Protein AF-A0A937AUU0-F1 (afdb_monomer_lite)

Structure (mmCIF, N/CA/C/O backbone):
data_AF-A0A937AUU0-F1
#
_entry.id   AF-A0A937AUU0-F1
#
loop_
_atom_site.group_PDB
_atom_site.id
_atom_site.type_symbol
_atom_site.label_atom_id
_atom_site.label_alt_id
_atom_site.label_comp_id
_atom_site.label_asym_id
_atom_site.label_entity_id
_atom_site.label_seq_id
_atom_site.pdbx_PDB_ins_code
_atom_site.Cartn_x
_atom_site.Cartn_y
_atom_site.Cartn_z
_atom_site.occupancy
_atom_site.B_iso_or_equiv
_atom_site.auth_seq_id
_atom_site.auth_comp_id
_atom_site.auth_asym_id
_atom_site.auth_atom_id
_atom_site.pdbx_PDB_model_num
ATOM 1 N N . MET A 1 1 ? -10.101 -18.919 -12.214 1.00 47.62 1 MET A N 1
ATOM 2 C CA . MET A 1 1 ? -9.304 -17.868 -11.543 1.00 47.62 1 MET A CA 1
ATOM 3 C C . MET A 1 1 ? -9.061 -16.725 -12.514 1.00 47.62 1 MET A C 1
ATOM 5 O O . MET A 1 1 ? -8.324 -16.905 -13.472 1.00 47.62 1 MET A O 1
ATOM 9 N N . LYS A 1 2 ? -9.686 -15.565 -12.292 1.00 57.94 2 LYS A N 1
ATOM 10 C CA . LYS A 1 2 ? -9.173 -14.289 -12.808 1.00 57.94 2 LYS A CA 1
ATOM 11 C C . LYS A 1 2 ? -8.369 -13.682 -11.660 1.00 57.94 2 LYS A C 1
ATOM 13 O O . LYS A 1 2 ? -8.962 -13.268 -10.677 1.00 57.94 2 LYS A O 1
ATOM 18 N N . GLY A 1 3 ? -7.045 -13.763 -11.735 1.00 84.44 3 GLY A N 1
ATOM 19 C CA . GLY A 1 3 ? -6.135 -13.263 -10.691 1.00 84.44 3 GLY A CA 1
ATOM 20 C C . GLY A 1 3 ? -5.100 -12.276 -11.221 1.00 84.44 3 GLY A C 1
ATOM 21 O O . GLY A 1 3 ? -4.189 -11.896 -10.499 1.00 84.44 3 GLY A O 1
ATOM 22 N N . VAL A 1 4 ? -5.221 -11.888 -12.491 1.00 89.88 4 VAL A N 1
ATOM 23 C CA . VAL A 1 4 ? -4.325 -10.931 -13.133 1.00 89.88 4 VAL A CA 1
ATOM 24 C C . VAL A 1 4 ? -5.124 -9.670 -13.405 1.00 89.88 4 VAL A C 1
ATOM 26 O O . VAL A 1 4 ? -6.093 -9.689 -14.164 1.00 89.88 4 VAL A O 1
ATOM 29 N N . PHE A 1 5 ? -4.714 -8.590 -12.753 1.00 91.62 5 PHE A N 1
ATOM 30 C CA . PHE A 1 5 ? -5.268 -7.253 -12.916 1.00 91.62 5 PHE A CA 1
ATOM 31 C C . PHE A 1 5 ? -4.191 -6.343 -13.501 1.00 91.62 5 PHE A C 1
ATOM 33 O O . PHE A 1 5 ? -2.997 -6.642 -13.438 1.00 91.62 5 PHE A O 1
ATOM 40 N N . SER A 1 6 ? -4.597 -5.231 -14.102 1.00 94.06 6 SER A N 1
ATOM 41 C CA . SER A 1 6 ? -3.664 -4.280 -14.701 1.00 94.06 6 SER A CA 1
ATOM 42 C C . SER A 1 6 ? -4.092 -2.858 -14.395 1.00 94.06 6 SER A C 1
ATOM 44 O O . SER A 1 6 ? -5.271 -2.521 -14.471 1.00 94.06 6 SER A O 1
ATOM 46 N N . ILE A 1 7 ? -3.109 -2.024 -14.077 1.00 96.31 7 ILE A N 1
ATOM 47 C CA . ILE A 1 7 ? -3.268 -0.581 -13.931 1.00 96.31 7 ILE A CA 1
ATOM 48 C C . ILE A 1 7 ? -2.619 0.049 -15.162 1.00 96.31 7 ILE A C 1
ATOM 50 O O . ILE A 1 7 ? -1.487 -0.285 -15.511 1.00 96.31 7 ILE A O 1
ATOM 54 N N . GLY A 1 8 ? -3.349 0.924 -15.855 1.00 96.50 8 GLY A N 1
ATOM 55 C CA . GLY A 1 8 ? -2.851 1.562 -17.073 1.00 96.50 8 GLY A CA 1
ATOM 56 C C . GLY A 1 8 ? -1.599 2.404 -16.811 1.00 96.50 8 GLY A C 1
ATOM 57 O O . GLY A 1 8 ? -1.529 3.116 -15.814 1.00 96.50 8 GLY A O 1
ATOM 58 N N . MET A 1 9 ? -0.642 2.382 -17.742 1.00 94.94 9 MET A N 1
ATOM 59 C CA . MET A 1 9 ? 0.658 3.070 -17.619 1.00 94.94 9 MET A CA 1
ATOM 60 C C . MET A 1 9 ? 0.575 4.593 -17.413 1.00 94.94 9 MET A C 1
ATOM 62 O O . MET A 1 9 ? 1.519 5.205 -16.929 1.00 94.94 9 MET A O 1
ATOM 66 N N . HIS A 1 10 ? -0.551 5.208 -17.781 1.00 96.75 10 HIS A N 1
ATOM 67 C CA . HIS A 1 10 ? -0.812 6.638 -17.600 1.00 96.75 10 HIS A CA 1
ATOM 68 C C . HIS A 1 10 ? -1.227 6.992 -16.165 1.00 96.75 10 HIS A C 1
ATOM 70 O O . HIS A 1 10 ? -1.386 8.168 -15.841 1.00 96.75 10 HIS A O 1
ATOM 76 N N . ARG A 1 11 ? -1.455 5.988 -15.312 1.00 96.75 11 ARG A N 1
ATOM 77 C CA . ARG A 1 11 ? -1.879 6.183 -13.930 1.00 96.75 11 ARG A CA 1
ATOM 78 C C . ARG A 1 11 ? -0.716 6.015 -12.971 1.00 96.75 11 ARG A C 1
ATOM 80 O O . ARG A 1 11 ? 0.225 5.257 -13.203 1.00 96.75 11 ARG A O 1
ATOM 87 N N . ARG A 1 12 ? -0.820 6.694 -11.833 1.00 96.81 12 ARG A N 1
ATOM 88 C CA . ARG A 1 12 ? 0.134 6.570 -10.734 1.00 96.81 12 ARG A CA 1
ATOM 89 C C . ARG A 1 12 ? -0.119 5.237 -10.036 1.00 96.81 12 ARG A C 1
ATOM 91 O O . ARG A 1 12 ? -1.011 5.131 -9.203 1.00 96.81 12 ARG A O 1
ATOM 98 N N . PHE A 1 13 ? 0.649 4.216 -10.414 1.00 96.81 13 PHE A N 1
ATOM 99 C CA . PHE A 1 13 ? 0.416 2.826 -10.009 1.00 96.81 13 PHE A CA 1
ATOM 100 C C . PHE A 1 13 ? 0.181 2.652 -8.502 1.00 96.81 13 PHE A C 1
ATOM 102 O O . PHE A 1 13 ? -0.787 2.015 -8.107 1.00 96.81 13 PHE A O 1
ATOM 109 N N . ALA A 1 14 ? 1.040 3.240 -7.663 1.00 97.50 14 ALA A N 1
ATOM 110 C CA . ALA A 1 14 ? 0.927 3.116 -6.211 1.00 97.50 14 ALA A CA 1
ATOM 111 C C . ALA A 1 14 ? -0.364 3.745 -5.659 1.00 97.50 14 ALA A C 1
ATOM 113 O O . ALA A 1 14 ? -0.976 3.167 -4.768 1.00 97.50 14 ALA A O 1
ATOM 114 N N . ASP A 1 15 ? -0.794 4.887 -6.205 1.00 97.88 15 ASP A N 1
ATOM 115 C CA . ASP A 1 15 ? -2.022 5.570 -5.777 1.00 97.88 15 ASP A CA 1
ATOM 116 C C . ASP A 1 15 ? -3.270 4.776 -6.183 1.00 97.88 15 ASP A C 1
ATOM 118 O O . ASP A 1 15 ? -4.175 4.582 -5.376 1.00 97.88 15 ASP A O 1
ATOM 122 N N . GLU A 1 16 ? -3.301 4.260 -7.414 1.00 98.00 16 GLU A N 1
ATOM 123 C CA . GLU A 1 16 ? -4.408 3.422 -7.886 1.00 98.00 16 GLU A CA 1
ATOM 124 C C . GLU A 1 16 ? -4.484 2.092 -7.136 1.00 98.00 16 GLU A C 1
ATOM 126 O O . GLU A 1 16 ? -5.578 1.645 -6.800 1.00 98.00 16 GLU A O 1
ATOM 131 N N . LEU A 1 17 ? -3.337 1.471 -6.840 1.00 97.44 17 LEU A N 1
ATOM 132 C CA . LEU A 1 17 ? -3.297 0.243 -6.054 1.00 97.44 17 LEU A CA 1
ATOM 133 C C . LEU A 1 17 ? -3.783 0.487 -4.622 1.00 97.44 17 LEU A C 1
ATOM 135 O O . LEU A 1 17 ? -4.619 -0.270 -4.141 1.00 97.44 17 LEU A O 1
ATOM 139 N N . ALA A 1 18 ? -3.296 1.538 -3.953 1.00 97.19 18 ALA A N 1
ATOM 140 C CA . ALA A 1 18 ? -3.732 1.876 -2.599 1.00 97.19 18 ALA A CA 1
ATOM 141 C C . ALA A 1 18 ? -5.246 2.115 -2.547 1.00 97.19 18 ALA A C 1
ATOM 143 O O . ALA A 1 18 ? -5.925 1.544 -1.698 1.00 97.19 18 ALA A O 1
ATOM 144 N N . ARG A 1 19 ? -5.784 2.886 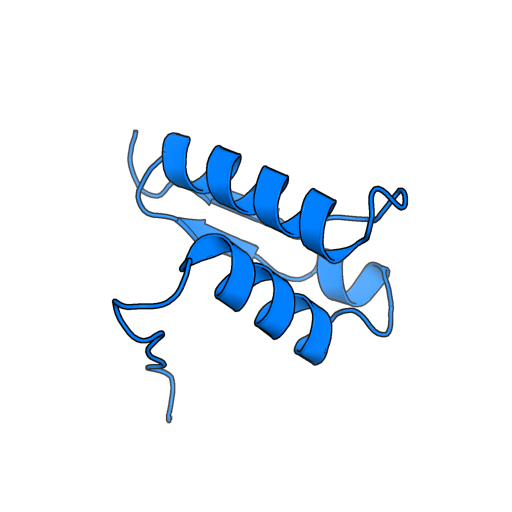-3.500 1.00 96.50 19 ARG A N 1
ATOM 145 C CA . ARG A 1 19 ? -7.223 3.153 -3.590 1.00 96.50 19 ARG A CA 1
ATOM 146 C C . ARG A 1 19 ? -8.032 1.887 -3.849 1.00 96.50 19 ARG A C 1
ATOM 148 O O . ARG A 1 19 ? -8.979 1.636 -3.126 1.00 96.50 19 ARG A O 1
ATOM 155 N N . GLY A 1 20 ? -7.608 1.041 -4.788 1.00 95.75 20 GLY A N 1
ATOM 156 C CA . GLY A 1 20 ? -8.290 -0.229 -5.049 1.00 95.75 20 GLY A CA 1
ATOM 157 C C . GLY A 1 20 ? -8.274 -1.189 -3.853 1.00 95.75 20 GLY A C 1
ATOM 158 O O . GLY A 1 20 ? -9.256 -1.885 -3.613 1.00 95.75 20 GLY A O 1
ATOM 159 N N . VAL A 1 21 ? -7.187 -1.213 -3.074 1.00 95.75 21 VAL A N 1
ATOM 160 C CA . VAL A 1 21 ? -7.115 -2.008 -1.836 1.00 95.75 21 VAL A CA 1
ATOM 161 C C . VAL A 1 21 ? -8.025 -1.422 -0.753 1.00 95.75 21 VAL A C 1
ATOM 163 O O . VAL A 1 21 ? -8.725 -2.182 -0.092 1.00 95.75 21 VAL A O 1
ATOM 166 N N . LEU A 1 22 ? -8.068 -0.097 -0.588 1.00 94.69 22 LEU A N 1
ATOM 167 C CA . LEU A 1 22 ? -8.992 0.560 0.344 1.00 94.69 22 LEU A CA 1
ATOM 168 C C . LEU A 1 22 ? -10.458 0.361 -0.057 1.00 94.69 22 LEU A C 1
ATOM 170 O O . LEU A 1 22 ? -11.289 0.105 0.803 1.00 94.69 22 LEU A O 1
ATOM 174 N N . ASP A 1 23 ? -10.783 0.398 -1.345 1.00 94.75 23 ASP A N 1
ATOM 175 C CA . ASP A 1 23 ? -12.146 0.139 -1.817 1.00 94.75 23 ASP A CA 1
ATOM 176 C C . ASP A 1 23 ? -12.582 -1.307 -1.510 1.00 94.75 23 ASP A C 1
ATOM 178 O O . ASP A 1 23 ? -13.754 -1.564 -1.239 1.00 94.75 23 ASP A O 1
ATOM 182 N N . ALA A 1 24 ? -11.640 -2.256 -1.526 1.00 93.12 24 ALA A N 1
ATOM 183 C CA . ALA A 1 24 ? -11.909 -3.668 -1.266 1.00 93.12 24 ALA A CA 1
ATOM 184 C C . ALA A 1 24 ? -11.891 -4.051 0.229 1.00 93.12 24 ALA A C 1
ATOM 186 O O . ALA A 1 24 ? -12.641 -4.941 0.626 1.00 93.12 24 ALA A O 1
ATOM 187 N N . TYR A 1 25 ? -11.051 -3.404 1.046 1.00 93.25 25 TYR A N 1
ATOM 188 C CA . TYR A 1 25 ? -10.758 -3.806 2.436 1.00 93.25 25 TYR A CA 1
ATOM 189 C C . TYR A 1 25 ? -10.789 -2.642 3.447 1.00 93.25 25 TYR A C 1
ATOM 191 O O . TYR A 1 25 ? -10.455 -2.812 4.611 1.00 93.25 25 TYR A O 1
ATOM 199 N N . GLY A 1 26 ? -11.144 -1.428 3.033 1.00 86.19 26 GLY A N 1
ATOM 200 C CA . GLY A 1 26 ? -11.102 -0.229 3.881 1.00 86.19 26 GLY A CA 1
ATOM 201 C C . GLY A 1 26 ? -12.354 0.007 4.728 1.00 86.19 26 GLY A C 1
ATOM 202 O O . GLY A 1 26 ? -12.354 0.919 5.550 1.00 86.19 26 GLY A O 1
ATOM 203 N N . GLY A 1 27 ? -13.417 -0.785 4.546 1.00 86.12 27 GLY A N 1
ATOM 204 C CA . GLY A 1 27 ? -14.667 -0.642 5.307 1.00 86.12 27 GLY A CA 1
ATOM 205 C C . GLY A 1 27 ? -14.551 -1.049 6.783 1.00 86.12 27 GLY A C 1
ATOM 206 O O . GLY A 1 27 ? -15.215 -0.457 7.630 1.00 86.12 27 GLY A O 1
ATOM 207 N N . ASP A 1 28 ? -13.688 -2.021 7.090 1.00 87.06 28 ASP A N 1
ATOM 208 C CA . ASP A 1 28 ? -13.304 -2.410 8.452 1.00 87.06 28 ASP A CA 1
ATOM 209 C C . ASP A 1 28 ? -11.774 -2.286 8.586 1.00 87.06 28 ASP A C 1
ATOM 211 O O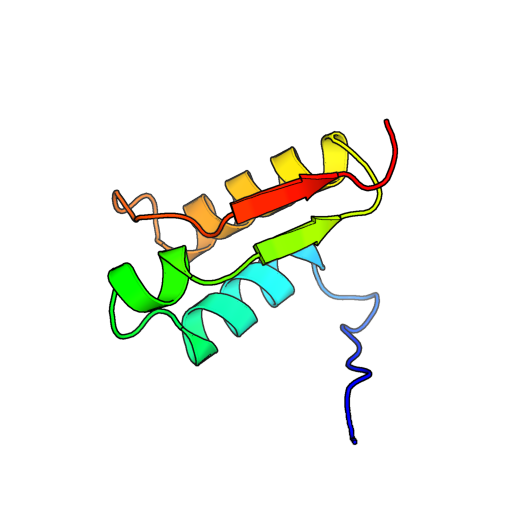 . ASP A 1 28 ? -11.053 -3.002 7.882 1.00 87.06 28 ASP A O 1
ATOM 215 N N . PRO A 1 29 ? -11.251 -1.424 9.481 1.00 80.56 29 PRO A N 1
ATOM 216 C CA . PRO A 1 29 ? -9.812 -1.250 9.676 1.00 80.56 29 PRO A CA 1
ATOM 217 C C . PRO A 1 29 ? -9.042 -2.543 9.966 1.00 80.56 29 PRO A C 1
ATOM 219 O O . PRO A 1 29 ? -7.866 -2.635 9.610 1.00 80.56 29 PRO A O 1
ATOM 222 N N . LEU A 1 30 ? -9.672 -3.537 10.602 1.00 89.69 30 LEU A N 1
ATOM 223 C CA . LEU A 1 30 ? -9.023 -4.821 10.877 1.00 89.69 30 LEU A CA 1
ATOM 224 C C . LEU A 1 30 ? -8.884 -5.672 9.615 1.00 89.69 30 LEU A C 1
ATOM 226 O O . LEU A 1 30 ? -7.859 -6.323 9.440 1.00 89.69 30 LEU A O 1
ATOM 230 N N . SER A 1 31 ? -9.841 -5.592 8.690 1.00 92.25 31 SER A N 1
ATOM 231 C CA . SER A 1 31 ? -9.772 -6.341 7.430 1.00 92.25 31 SER A CA 1
ATOM 232 C C . SER A 1 31 ? -8.603 -5.904 6.542 1.00 92.25 31 SER A C 1
ATOM 234 O O . SER A 1 31 ? -8.026 -6.717 5.824 1.00 92.25 31 SER A O 1
ATOM 236 N N . LEU A 1 32 ? -8.185 -4.638 6.645 1.00 91.88 32 LEU A N 1
ATOM 237 C CA . LEU A 1 32 ? -6.994 -4.142 5.963 1.00 91.88 32 LEU A CA 1
ATOM 238 C C . LEU A 1 32 ? -5.698 -4.719 6.559 1.00 91.88 32 LEU A C 1
ATOM 240 O O . LEU A 1 32 ? -4.728 -4.909 5.827 1.00 91.88 32 LEU A O 1
ATOM 244 N N . ALA A 1 33 ? -5.676 -5.030 7.859 1.00 91.88 33 ALA A N 1
ATOM 245 C CA . ALA A 1 33 ? -4.519 -5.621 8.536 1.00 91.88 33 ALA A CA 1
ATOM 246 C C . ALA A 1 33 ? -4.221 -7.056 8.064 1.00 91.88 33 ALA A C 1
ATOM 248 O O . ALA A 1 33 ? -3.062 -7.472 8.066 1.00 91.88 33 ALA A O 1
ATOM 249 N N . ASP A 1 34 ? -5.248 -7.781 7.613 1.00 93.62 34 ASP A N 1
ATOM 250 C CA . ASP A 1 34 ? -5.134 -9.150 7.098 1.00 93.62 34 ASP A CA 1
ATOM 251 C C . ASP A 1 34 ? -4.567 -9.215 5.666 1.00 93.62 34 ASP A C 1
ATOM 253 O O . ASP A 1 34 ? -4.259 -10.292 5.146 1.00 93.62 34 ASP A O 1
ATOM 257 N N . VAL A 1 35 ? -4.403 -8.066 5.003 1.00 95.62 35 VAL A N 1
ATOM 258 C CA . VAL A 1 35 ? -3.879 -7.988 3.637 1.00 95.62 35 VAL A CA 1
ATOM 259 C C . VAL A 1 35 ? -2.349 -7.967 3.651 1.00 95.62 35 VAL A C 1
ATOM 261 O O . VAL A 1 35 ? -1.727 -7.112 4.281 1.00 95.62 35 VAL A O 1
ATOM 264 N N . LEU A 1 36 ? -1.729 -8.859 2.869 1.00 96.62 36 LEU A N 1
ATOM 265 C CA . LEU A 1 36 ? -0.296 -8.839 2.563 1.00 96.62 36 LEU A CA 1
ATOM 266 C C . LEU A 1 36 ? -0.061 -8.440 1.102 1.00 96.62 36 LEU A C 1
ATOM 268 O O . LEU A 1 36 ? -0.485 -9.132 0.178 1.00 96.62 36 LEU A O 1
ATOM 272 N N . ILE A 1 37 ? 0.683 -7.355 0.892 1.00 97.19 37 ILE A N 1
ATOM 273 C CA . ILE A 1 37 ? 1.089 -6.876 -0.431 1.00 97.19 37 ILE A CA 1
ATOM 274 C C . ILE A 1 37 ? 2.571 -7.181 -0.647 1.00 97.19 37 ILE A C 1
ATOM 276 O O . ILE A 1 37 ? 3.448 -6.628 0.024 1.00 97.19 37 ILE A O 1
ATOM 280 N N . LEU A 1 38 ? 2.849 -8.047 -1.620 1.00 97.62 38 LEU A N 1
ATOM 281 C CA . LEU A 1 38 ? 4.203 -8.378 -2.056 1.00 97.62 38 LEU A CA 1
ATOM 282 C C . LEU A 1 38 ? 4.648 -7.407 -3.150 1.00 97.62 38 LEU A C 1
ATOM 284 O O . LEU A 1 38 ? 3.946 -7.203 -4.141 1.00 97.62 38 LEU A O 1
ATOM 288 N N . LEU A 1 39 ? 5.810 -6.786 -2.963 1.00 97.31 39 LEU A N 1
ATOM 289 C CA . LEU A 1 39 ? 6.306 -5.702 -3.812 1.00 97.31 39 LEU A CA 1
ATOM 290 C C . LEU A 1 39 ? 7.702 -6.022 -4.352 1.00 97.31 39 LEU A C 1
ATOM 292 O O . LEU A 1 39 ? 8.462 -6.713 -3.688 1.00 97.31 39 LEU A O 1
ATOM 296 N N . PRO A 1 40 ? 8.094 -5.515 -5.531 1.00 96.44 40 PRO A N 1
ATOM 297 C CA . PRO A 1 40 ? 9.358 -5.916 -6.148 1.00 96.44 40 PRO A CA 1
ATOM 298 C C . PRO A 1 40 ? 10.597 -5.411 -5.391 1.00 96.44 40 PRO A C 1
ATOM 300 O O . PRO A 1 40 ? 11.614 -6.091 -5.395 1.00 96.44 40 PRO A O 1
ATOM 303 N N . THR A 1 41 ? 10.520 -4.245 -4.737 1.00 97.12 41 THR A N 1
ATOM 304 C CA . THR A 1 41 ? 11.666 -3.600 -4.060 1.00 97.12 41 THR A CA 1
ATOM 305 C C . THR A 1 41 ? 11.244 -2.919 -2.760 1.00 97.12 41 THR A C 1
ATOM 307 O O . THR A 1 41 ? 10.069 -2.566 -2.582 1.00 97.12 41 THR A O 1
ATOM 310 N N . ARG A 1 42 ? 12.203 -2.600 -1.878 1.00 96.44 42 ARG A N 1
ATOM 311 C CA . ARG A 1 42 ? 11.939 -1.760 -0.690 1.00 96.44 42 ARG A CA 1
ATOM 312 C C . ARG A 1 42 ? 11.479 -0.350 -1.061 1.00 96.44 42 ARG A C 1
ATOM 314 O O . ARG A 1 42 ? 10.685 0.258 -0.341 1.00 96.44 42 ARG A O 1
ATOM 321 N N . ARG A 1 43 ? 11.938 0.184 -2.200 1.00 96.19 43 ARG A N 1
ATOM 322 C CA . ARG A 1 43 ? 11.477 1.487 -2.709 1.00 96.19 43 ARG A CA 1
ATOM 323 C C . ARG A 1 43 ? 9.983 1.451 -3.041 1.00 96.19 43 ARG A C 1
ATOM 325 O O . ARG A 1 43 ? 9.279 2.406 -2.726 1.00 96.19 43 ARG A O 1
ATOM 332 N N . SER A 1 44 ? 9.493 0.353 -3.613 1.00 97.25 44 SER A N 1
ATOM 333 C CA . SER A 1 44 ? 8.066 0.163 -3.894 1.00 97.25 44 SER A CA 1
ATOM 334 C C . SER A 1 44 ? 7.228 0.122 -2.614 1.00 97.25 44 SER A C 1
ATOM 336 O O . SER A 1 44 ? 6.156 0.719 -2.588 1.00 97.25 44 SER A O 1
ATOM 338 N N . VAL A 1 45 ? 7.735 -0.496 -1.537 1.00 97.75 45 VAL A N 1
ATOM 339 C CA . VAL A 1 45 ? 7.087 -0.475 -0.207 1.00 97.75 45 VAL A CA 1
ATOM 340 C C . VAL A 1 45 ? 6.914 0.958 0.293 1.00 97.75 45 VAL A C 1
ATOM 342 O O . VAL A 1 45 ? 5.823 1.345 0.707 1.00 97.75 45 VAL A O 1
ATOM 345 N N . ARG A 1 46 ? 7.975 1.773 0.221 1.00 96.75 46 ARG A N 1
ATOM 346 C CA . ARG A 1 46 ? 7.917 3.186 0.629 1.00 96.75 46 ARG A CA 1
ATOM 347 C C . ARG A 1 46 ? 6.904 3.974 -0.202 1.00 96.75 46 ARG A C 1
ATOM 349 O O . ARG A 1 46 ? 6.055 4.649 0.369 1.00 96.75 46 ARG A O 1
ATOM 356 N N . ALA A 1 47 ? 6.955 3.831 -1.526 1.00 97.69 47 ALA A N 1
ATOM 357 C CA . ALA A 1 47 ? 6.041 4.519 -2.434 1.00 97.69 47 ALA A CA 1
ATOM 358 C C . ALA A 1 47 ? 4.570 4.144 -2.183 1.00 97.69 47 ALA A C 1
ATOM 360 O O . ALA A 1 47 ? 3.703 5.017 -2.210 1.00 97.69 47 ALA A O 1
ATOM 361 N N . LEU A 1 48 ? 4.287 2.865 -1.909 1.00 97.81 48 LEU A N 1
ATOM 362 C CA . LEU A 1 48 ? 2.931 2.410 -1.613 1.00 97.81 48 LEU A CA 1
ATOM 363 C C . LEU A 1 48 ? 2.446 2.903 -0.245 1.00 97.81 48 LEU A C 1
ATOM 365 O O . LEU A 1 48 ? 1.309 3.345 -0.129 1.00 97.81 48 LEU A O 1
ATOM 369 N N . ARG A 1 49 ? 3.308 2.916 0.778 1.00 96.00 49 ARG A N 1
ATOM 370 C CA . ARG A 1 49 ? 2.975 3.496 2.089 1.00 96.00 49 ARG A CA 1
ATOM 371 C C . ARG A 1 49 ? 2.580 4.969 1.976 1.00 96.00 49 ARG A C 1
ATOM 373 O O . ARG A 1 49 ? 1.574 5.376 2.546 1.00 96.00 49 ARG A O 1
ATOM 380 N N . GLU A 1 50 ? 3.340 5.756 1.219 1.00 96.44 50 GLU A N 1
ATOM 381 C CA . GLU A 1 50 ? 3.003 7.160 0.957 1.00 96.44 50 GLU A CA 1
ATOM 382 C C . GLU A 1 50 ? 1.692 7.309 0.171 1.00 96.44 50 GLU A C 1
ATOM 384 O O . GLU A 1 50 ? 0.947 8.260 0.395 1.00 96.44 50 GLU A O 1
ATOM 389 N N . ALA A 1 51 ? 1.395 6.378 -0.738 1.00 97.38 51 ALA A N 1
ATOM 390 C CA . ALA A 1 51 ? 0.137 6.363 -1.476 1.00 97.38 51 ALA A CA 1
ATOM 391 C C . ALA A 1 51 ? -1.072 6.094 -0.570 1.00 97.38 51 ALA A C 1
ATOM 393 O O . ALA A 1 51 ? -2.071 6.795 -0.694 1.00 97.38 51 ALA A O 1
ATOM 394 N N . PHE A 1 52 ? -0.967 5.163 0.385 1.00 96.06 52 PHE A N 1
ATOM 395 C CA . PHE A 1 52 ? -2.009 4.965 1.399 1.00 96.06 52 PHE A CA 1
ATOM 396 C C . PHE A 1 52 ? -2.238 6.227 2.234 1.00 96.06 52 PHE A C 1
ATOM 398 O O . PHE A 1 52 ? -3.381 6.630 2.402 1.00 96.06 52 PHE A O 1
ATOM 405 N N . LEU A 1 53 ? -1.171 6.896 2.687 1.00 93.69 53 LEU A N 1
ATOM 406 C CA . LEU A 1 53 ? -1.296 8.142 3.455 1.00 93.69 53 LEU A CA 1
ATOM 407 C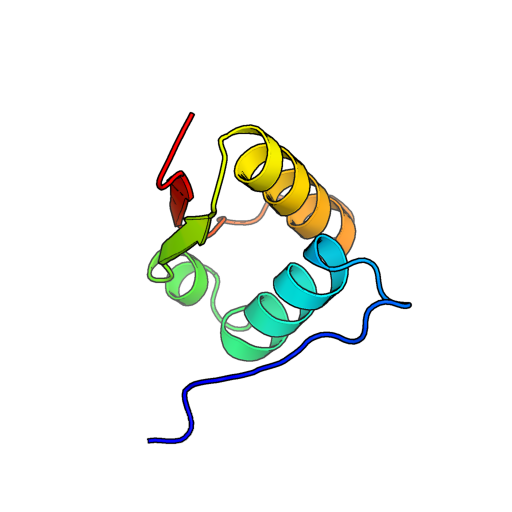 C . LEU A 1 53 ? -1.999 9.258 2.669 1.00 93.69 53 LEU A C 1
ATOM 409 O O . LEU A 1 53 ? -2.790 10.002 3.243 1.00 93.69 53 LEU A O 1
ATOM 413 N N . ARG A 1 54 ? -1.723 9.378 1.361 1.00 95.00 54 ARG A N 1
ATOM 414 C CA . ARG A 1 54 ? -2.445 10.311 0.481 1.00 95.00 54 ARG A CA 1
ATOM 415 C C . ARG A 1 54 ? -3.906 9.911 0.305 1.00 95.00 54 ARG A C 1
ATOM 417 O O . ARG A 1 54 ? -4.758 10.783 0.285 1.00 95.00 54 ARG A O 1
ATOM 424 N N . ALA A 1 55 ? -4.187 8.618 0.159 1.00 94.62 55 ALA A N 1
ATOM 425 C CA . ALA A 1 55 ? -5.537 8.117 -0.074 1.00 94.62 55 ALA A CA 1
ATOM 426 C C . ALA A 1 55 ? -6.449 8.216 1.162 1.00 94.62 55 ALA A C 1
ATOM 428 O O . ALA A 1 55 ? -7.664 8.252 1.004 1.00 94.62 55 ALA A O 1
ATOM 429 N N . THR A 1 56 ? -5.884 8.272 2.372 1.00 91.19 56 THR A N 1
ATOM 430 C CA . THR A 1 56 ? -6.634 8.459 3.627 1.00 91.19 56 THR A CA 1
ATOM 431 C C . THR A 1 56 ? -6.666 9.913 4.105 1.00 91.19 56 THR A C 1
ATOM 433 O O . THR A 1 56 ? -7.053 10.169 5.249 1.00 91.19 56 THR A O 1
ATOM 436 N N . ASP A 1 57 ? -6.208 10.861 3.277 1.00 89.94 57 ASP A N 1
ATOM 437 C CA . ASP A 1 57 ? -6.060 12.282 3.621 1.00 89.94 57 ASP A CA 1
ATOM 438 C C . ASP A 1 57 ? -5.310 12.506 4.952 1.00 89.94 57 ASP A C 1
ATOM 440 O O . ASP A 1 57 ? -5.617 13.400 5.738 1.00 89.94 57 ASP A O 1
ATOM 444 N N . GLY A 1 58 ? -4.310 11.661 5.233 1.00 82.31 58 GLY A N 1
ATOM 445 C CA . GLY A 1 58 ? -3.508 11.733 6.458 1.00 82.31 58 GLY A CA 1
ATOM 446 C C . GLY A 1 58 ? -4.187 11.189 7.721 1.00 82.31 58 GLY A C 1
ATOM 447 O O . GLY A 1 58 ? -3.594 11.267 8.799 1.00 82.31 58 GLY A O 1
ATOM 448 N N . THR A 1 59 ? -5.382 10.601 7.618 1.00 86.62 59 THR A N 1
ATOM 449 C CA . THR A 1 59 ? -6.071 9.977 8.758 1.00 86.62 59 THR A CA 1
ATOM 450 C C . THR A 1 59 ? -5.248 8.799 9.297 1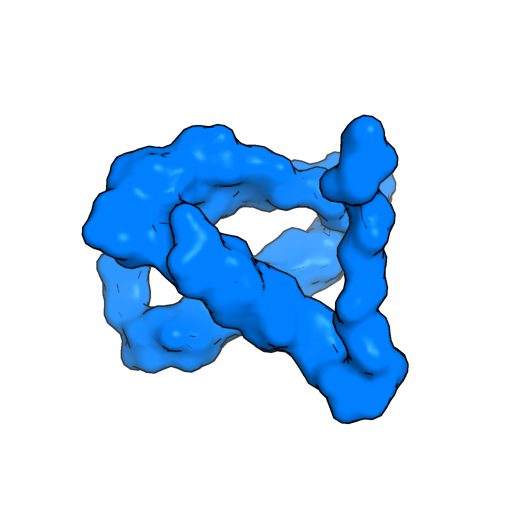.00 86.62 59 THR A C 1
ATOM 452 O O . THR A 1 59 ? -4.877 7.915 8.510 1.00 86.62 59 THR A O 1
ATOM 455 N N . PRO A 1 60 ? -4.972 8.731 10.618 1.00 84.50 60 PRO A N 1
ATOM 456 C CA . PRO A 1 60 ? -4.302 7.585 11.225 1.00 84.50 60 PRO A CA 1
ATOM 457 C C . PRO A 1 60 ? -5.072 6.295 10.936 1.00 84.50 60 PRO A C 1
ATOM 459 O O . PRO A 1 60 ? -6.201 6.124 11.385 1.00 84.50 60 PRO A O 1
ATOM 462 N N . THR A 1 61 ? -4.464 5.402 10.158 1.00 86.94 61 THR A N 1
ATOM 463 C CA . THR A 1 61 ? -5.123 4.203 9.626 1.00 86.94 61 THR A CA 1
ATOM 464 C C . THR A 1 61 ? -4.198 3.004 9.783 1.00 86.94 61 THR A C 1
ATOM 466 O O . THR A 1 61 ? -2.987 3.115 9.571 1.00 86.94 61 THR A O 1
ATOM 469 N N . ILE A 1 62 ? -4.763 1.856 10.160 1.00 91.44 62 ILE A N 1
ATOM 470 C CA . ILE A 1 62 ? -4.040 0.582 10.139 1.00 91.44 62 ILE A CA 1
ATOM 471 C C . ILE A 1 62 ? -3.676 0.278 8.687 1.00 91.44 62 ILE A C 1
ATOM 473 O O . ILE A 1 62 ? -4.523 0.352 7.808 1.00 91.44 62 ILE A O 1
ATOM 477 N N . LEU A 1 63 ? -2.410 -0.027 8.420 1.00 93.75 63 LEU A N 1
ATOM 478 C CA . LEU A 1 63 ? -1.945 -0.326 7.067 1.00 93.75 63 LEU A CA 1
ATOM 479 C C . LEU A 1 63 ? -1.848 -1.835 6.844 1.00 93.75 63 LEU A C 1
ATOM 481 O O . LEU A 1 63 ? -1.587 -2.566 7.802 1.00 93.75 63 LEU A O 1
ATOM 485 N N . PRO A 1 64 ? -1.969 -2.292 5.586 1.00 95.62 64 PRO A N 1
ATOM 486 C CA . PRO A 1 64 ? -1.724 -3.687 5.268 1.00 95.62 64 PRO A CA 1
ATOM 487 C C . PRO A 1 64 ? -0.251 -4.041 5.486 1.00 95.62 64 PRO A C 1
ATOM 489 O O . PRO A 1 64 ? 0.644 -3.181 5.441 1.00 95.62 64 PRO A O 1
ATOM 492 N N . GLY A 1 65 ? 0.018 -5.332 5.657 1.00 96.44 65 GLY A N 1
ATOM 493 C CA . GLY A 1 65 ? 1.371 -5.863 5.589 1.00 96.44 65 GLY A CA 1
ATOM 494 C C . GLY A 1 65 ? 1.973 -5.593 4.210 1.00 96.44 65 GLY A C 1
ATOM 495 O O . GLY A 1 65 ? 1.350 -5.850 3.183 1.00 96.44 65 GLY A O 1
ATOM 496 N N . MET A 1 66 ? 3.200 -5.074 4.161 1.00 97.50 66 MET A N 1
ATOM 497 C CA . MET A 1 66 ? 3.920 -4.841 2.906 1.00 97.50 66 MET A CA 1
ATOM 498 C C . MET A 1 66 ? 5.311 -5.447 3.007 1.00 97.50 66 MET A C 1
ATOM 500 O O . MET A 1 66 ? 6.087 -5.061 3.885 1.00 97.50 66 MET A O 1
ATOM 504 N N . ALA A 1 67 ? 5.633 -6.362 2.097 1.00 97.50 67 ALA A N 1
ATOM 505 C CA . ALA A 1 67 ? 6.912 -7.057 2.089 1.00 97.50 67 ALA A CA 1
A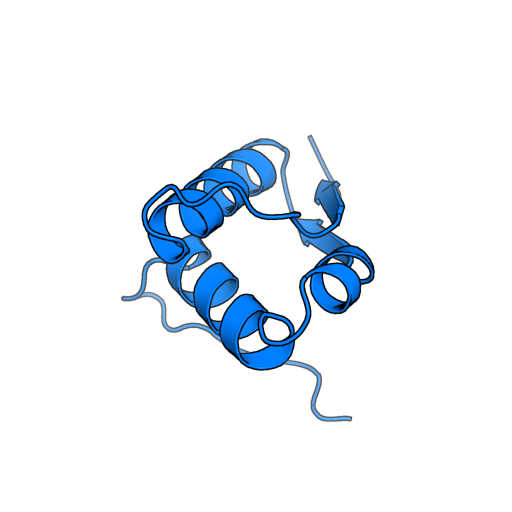TOM 506 C C . ALA A 1 67 ? 7.573 -6.966 0.706 1.00 97.50 67 ALA A C 1
ATOM 508 O O . ALA A 1 67 ? 6.908 -7.185 -0.311 1.00 97.50 67 ALA A O 1
ATOM 509 N N . PRO A 1 68 ? 8.870 -6.633 0.640 1.00 97.62 68 PRO A N 1
ATOM 510 C CA . PRO A 1 68 ? 9.600 -6.661 -0.611 1.00 97.62 68 PRO A CA 1
ATOM 511 C C . PRO A 1 68 ? 10.007 -8.105 -0.964 1.00 97.62 68 PRO A C 1
ATOM 513 O O . PRO A 1 68 ? 10.300 -8.911 -0.083 1.00 97.62 68 PRO A O 1
ATOM 516 N N . LEU A 1 69 ? 10.033 -8.421 -2.257 1.00 95.06 69 LEU A N 1
ATOM 517 C CA . LEU A 1 69 ? 10.523 -9.685 -2.815 1.00 95.06 69 LEU A CA 1
ATOM 518 C C . LEU A 1 69 ? 12.026 -9.633 -3.128 1.00 95.06 69 LEU A C 1
ATOM 520 O O . LEU A 1 69 ? 12.682 -10.669 -3.133 1.00 95.06 69 LEU A O 1
ATOM 524 N N . GLY A 1 70 ? 12.556 -8.437 -3.393 1.00 84.06 70 GLY A N 1
ATOM 525 C CA . GLY A 1 70 ? 13.977 -8.157 -3.616 1.00 84.06 70 GLY A CA 1
ATOM 526 C C . GLY A 1 70 ? 14.460 -6.979 -2.767 1.00 84.06 70 GLY A C 1
ATOM 527 O O . GLY A 1 70 ? 13.735 -6.512 -1.887 1.00 84.06 70 GLY A O 1
ATOM 528 N N . ASP A 1 71 ? 15.674 -6.488 -3.015 1.00 64.44 71 ASP A N 1
ATOM 529 C CA . ASP A 1 71 ? 16.223 -5.332 -2.281 1.00 64.44 71 ASP A CA 1
ATOM 530 C C . ASP A 1 71 ? 15.637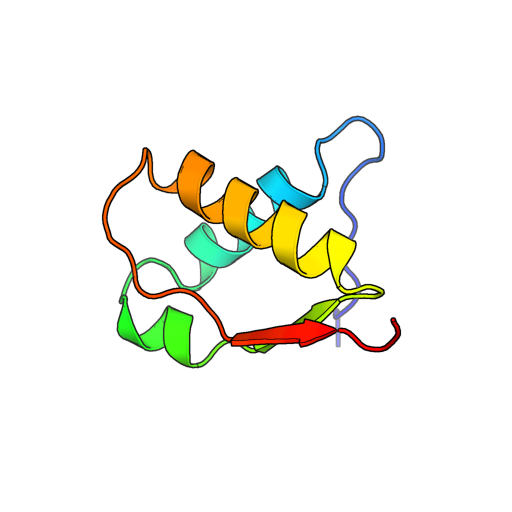 -3.975 -2.720 1.00 64.44 71 ASP A C 1
ATOM 532 O O . ASP A 1 71 ? 15.383 -3.752 -3.926 1.00 64.44 71 ASP A O 1
#

pLDDT: mean 92.3, std 8.73, range [47.62, 98.0]

Foldseek 3Di:
DPPDDDDDPVDPVLLVVLLVLCVVQVPDLVSQQADEAEAADPVSVVSNVVSNCVVVVNPDGRHYHYDYPYD

Secondary structure (DSSP, 8-state):
--------TTS-HHHHHHHHHHHHH-SSHHHHHT-EEEESSHHHHHHHHHHHHHHTTT---PPPEEEES--

Radius of gyration: 12.06 Å; chains: 1; bounding box: 31×30×29 Å

Sequence (71 aa):
MKGVFSIGMHRRFADELARGVLDAYGGDPLSLADVLILLPTRRSVRALREAFLRATDGTPTILPGMAPLGD